Protein AF-A0A085LAZ1-F1 (afdb_monomer)

Nearest PDB structures (foldseek):
  7c6o-assembly1_A  TM=9.691E-01  e=6.614E-04  Mycobacterium tuberculosis

Mean predicted aligned error: 5.07 Å

Sequence (78 aa):
MIAAVKAFKGVLPRSYSGDSSDLERVKMRSTAEEAKHVFRSRILNPKWIESMKRHGYKGAGDLSRMVDISFGWDDLAG

Structure (mmCIF, N/CA/C/O backbone):
data_AF-A0A085LAZ1-F1
#
_entry.id   AF-A0A085LAZ1-F1
#
loop_
_atom_site.group_PDB
_atom_site.id
_atom_site.type_symbol
_atom_site.label_atom_id
_atom_site.label_alt_id
_atom_site.label_comp_id
_atom_site.label_asym_id
_atom_site.label_entity_id
_atom_site.label_seq_id
_atom_site.pdbx_PDB_ins_code
_atom_site.Cartn_x
_atom_site.Cartn_y
_atom_site.Cartn_z
_atom_site.occupancy
_atom_site.B_iso_or_equiv
_atom_site.auth_seq_id
_atom_site.auth_comp_id
_atom_site.auth_asym_id
_atom_site.auth_atom_id
_atom_site.pdbx_PDB_model_num
ATOM 1 N N . MET A 1 1 ? 0.566 -3.026 15.093 1.00 77.00 1 MET A N 1
ATOM 2 C CA . MET A 1 1 ? -0.378 -2.376 16.035 1.00 77.00 1 MET A CA 1
ATOM 3 C C . MET A 1 1 ? -1.841 -2.653 15.683 1.00 77.00 1 MET A C 1
ATOM 5 O O . MET A 1 1 ? -2.559 -3.087 16.570 1.00 77.00 1 MET A O 1
ATOM 9 N N . ILE A 1 2 ? -2.280 -2.481 14.425 1.00 83.62 2 ILE A N 1
ATOM 10 C CA . ILE A 1 2 ? -3.679 -2.732 14.000 1.00 83.62 2 ILE A CA 1
ATOM 11 C C . ILE A 1 2 ? -4.130 -4.174 14.299 1.00 83.62 2 ILE A C 1
ATOM 13 O O . ILE A 1 2 ? -5.095 -4.357 15.037 1.00 83.62 2 ILE A O 1
ATOM 17 N N . ALA A 1 3 ? -3.390 -5.186 13.823 1.00 83.94 3 ALA A N 1
ATOM 18 C CA . ALA A 1 3 ? -3.730 -6.596 14.060 1.00 83.94 3 ALA A CA 1
ATOM 19 C C . ALA A 1 3 ? -3.754 -6.990 15.540 1.00 83.94 3 ALA A C 1
ATOM 21 O O . ALA A 1 3 ? -4.642 -7.722 15.959 1.00 83.94 3 ALA A O 1
ATOM 22 N N . ALA A 1 4 ? -2.839 -6.460 16.356 1.00 84.56 4 ALA A N 1
ATOM 23 C CA . ALA A 1 4 ? -2.856 -6.708 17.797 1.00 84.56 4 ALA A CA 1
ATOM 24 C C . ALA A 1 4 ? -4.151 -6.174 18.433 1.00 84.56 4 ALA A C 1
ATOM 26 O O . ALA A 1 4 ? -4.815 -6.881 19.181 1.00 84.56 4 ALA A O 1
ATOM 27 N N . VAL A 1 5 ? -4.565 -4.951 18.087 1.00 85.31 5 VAL A N 1
ATOM 28 C CA . VAL A 1 5 ? -5.823 -4.386 18.596 1.00 85.31 5 VAL A CA 1
ATOM 29 C C . VAL A 1 5 ? -7.036 -5.170 18.087 1.00 85.31 5 VAL A C 1
ATOM 31 O O . VAL A 1 5 ? -7.940 -5.420 18.880 1.00 85.31 5 VAL A O 1
ATOM 34 N N . LYS A 1 6 ? -7.039 -5.613 16.819 1.00 85.69 6 LYS A N 1
ATOM 35 C CA . LYS A 1 6 ? -8.080 -6.506 16.274 1.00 85.69 6 LYS A CA 1
ATOM 36 C C . LYS A 1 6 ? -8.155 -7.811 17.074 1.00 85.69 6 LYS A C 1
ATOM 38 O O . LYS A 1 6 ? -9.246 -8.206 17.464 1.00 85.69 6 LYS A O 1
ATOM 43 N N . ALA A 1 7 ? -7.013 -8.425 17.385 1.00 87.56 7 ALA A N 1
ATOM 44 C CA . ALA A 1 7 ? -6.946 -9.667 18.153 1.00 87.56 7 ALA A CA 1
ATOM 45 C C . ALA A 1 7 ? -7.492 -9.516 19.585 1.00 87.56 7 ALA A C 1
ATOM 47 O O . ALA A 1 7 ? -8.190 -10.403 20.063 1.00 87.56 7 ALA A O 1
ATOM 48 N N . PHE A 1 8 ? -7.229 -8.389 20.257 1.00 89.88 8 PHE A N 1
ATOM 49 C CA . PHE A 1 8 ? -7.695 -8.167 21.634 1.00 89.88 8 PHE A CA 1
ATOM 50 C C . PHE A 1 8 ? -9.123 -7.615 21.740 1.00 89.88 8 PHE A C 1
ATOM 52 O O . PHE A 1 8 ? -9.830 -7.946 22.687 1.00 89.88 8 PHE A O 1
ATOM 59 N N . LYS A 1 9 ? -9.553 -6.744 20.816 1.00 87.44 9 LYS A N 1
ATOM 60 C CA . LYS A 1 9 ? -10.878 -6.096 20.864 1.00 87.44 9 LYS A CA 1
ATOM 61 C C . LYS A 1 9 ? -11.927 -6.757 19.968 1.00 87.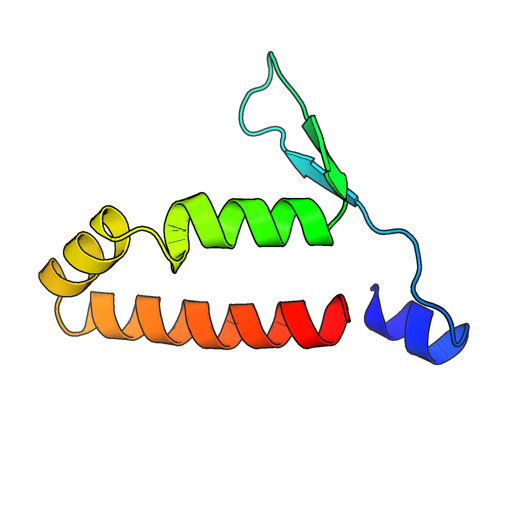44 9 LYS A C 1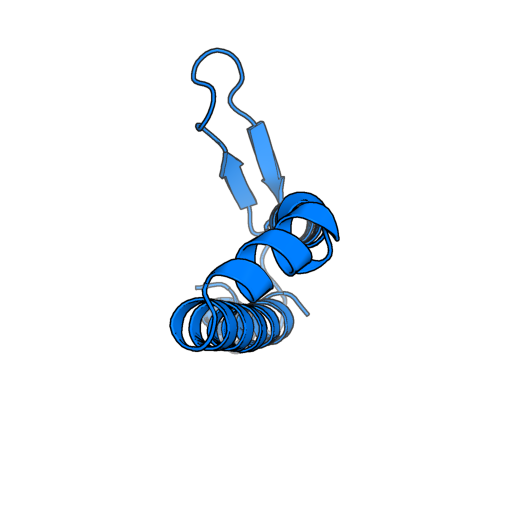
ATOM 63 O O . LYS A 1 9 ? -13.090 -6.374 20.043 1.00 87.44 9 LYS A O 1
ATOM 68 N N . GLY A 1 10 ? -11.533 -7.673 19.082 1.00 87.56 10 GLY A N 1
ATOM 69 C CA . GLY A 1 10 ? -12.412 -8.307 18.091 1.00 87.56 10 GLY A CA 1
ATOM 70 C C . GLY A 1 10 ? -12.871 -7.385 16.954 1.00 87.56 10 GLY A C 1
ATOM 71 O O . GLY A 1 10 ? -13.536 -7.839 16.029 1.00 87.56 10 GLY A O 1
ATOM 72 N N . VAL A 1 11 ? -12.514 -6.097 16.994 1.00 87.19 11 VAL A N 1
ATOM 73 C CA . VAL A 1 11 ? -12.901 -5.086 16.001 1.00 87.19 11 VAL A CA 1
ATOM 74 C C . VAL A 1 11 ? -11.675 -4.355 15.467 1.00 87.19 11 VAL A C 1
ATOM 76 O O . VAL A 1 11 ? -10.725 -4.082 16.206 1.00 87.19 11 VAL A O 1
ATOM 79 N N . LEU A 1 12 ? -11.703 -4.014 14.178 1.00 84.56 12 LEU A N 1
ATOM 80 C CA . LEU A 1 12 ? -10.652 -3.216 13.553 1.00 84.56 12 LEU A CA 1
ATOM 81 C C . LEU A 1 12 ? -10.643 -1.798 14.150 1.00 84.56 12 LEU A C 1
ATOM 83 O O . LEU A 1 12 ? -11.675 -1.119 14.138 1.00 84.56 12 LEU A O 1
ATOM 87 N N . PRO A 1 13 ? -9.501 -1.313 14.672 1.00 87.44 13 PRO A N 1
ATO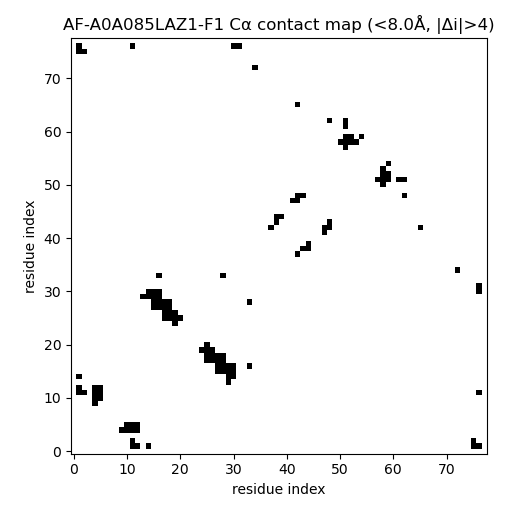M 88 C CA . PRO A 1 13 ? -9.396 0.072 15.100 1.00 87.44 13 PRO A CA 1
ATOM 89 C C . PRO A 1 13 ? -9.383 1.005 13.889 1.00 87.44 13 PRO A C 1
ATOM 91 O O . PRO A 1 13 ? -8.898 0.655 12.812 1.00 87.44 13 PRO A O 1
ATOM 94 N N . ARG A 1 14 ? -9.815 2.253 14.088 1.00 88.12 14 ARG A N 1
ATOM 95 C CA . ARG A 1 14 ? -9.505 3.309 13.118 1.00 88.12 14 ARG A CA 1
ATOM 96 C C . ARG A 1 14 ? -7.993 3.526 13.099 1.00 88.12 14 ARG A C 1
ATOM 98 O O . ARG A 1 14 ? -7.379 3.707 14.149 1.00 88.12 14 ARG A O 1
ATOM 105 N N . SER A 1 15 ? -7.406 3.505 11.909 1.00 88.81 15 SER A N 1
ATOM 106 C CA . SER A 1 15 ? -5.974 3.697 11.701 1.00 88.81 15 SER A CA 1
ATOM 107 C C . SER A 1 15 ? -5.745 4.753 10.631 1.00 88.81 15 SER A C 1
ATOM 109 O O . SER A 1 15 ? -6.445 4.775 9.616 1.00 88.81 15 SER A O 1
ATOM 111 N N . TYR A 1 16 ? -4.773 5.624 10.881 1.00 90.25 16 TYR A N 1
ATOM 112 C CA . TYR A 1 16 ? -4.448 6.760 10.034 1.00 90.25 16 TYR A CA 1
ATOM 113 C C . TYR A 1 16 ? -2.944 6.816 9.777 1.00 90.25 16 TYR A C 1
ATOM 115 O O . TYR A 1 16 ? -2.150 6.432 10.637 1.00 90.25 16 TYR A O 1
ATOM 123 N N . SER A 1 17 ? -2.581 7.337 8.610 1.00 89.06 17 SER A N 1
ATOM 124 C CA . SER A 1 17 ? -1.217 7.642 8.200 1.00 89.06 17 SER A CA 1
ATOM 125 C C . SER A 1 17 ? -1.117 9.131 7.875 1.00 89.06 17 SER A C 1
ATOM 127 O O . SER A 1 17 ? -1.977 9.678 7.174 1.00 89.06 17 SER A O 1
ATOM 129 N N . GLY A 1 18 ? -0.088 9.783 8.414 1.00 90.50 18 GLY A N 1
ATOM 130 C CA . GLY A 1 18 ? 0.241 11.170 8.106 1.00 90.50 18 GLY A CA 1
ATOM 131 C C . GLY A 1 18 ? 1.265 11.242 6.983 1.00 90.50 18 GLY A C 1
ATOM 132 O O . GLY A 1 18 ? 2.376 10.740 7.121 1.00 90.50 18 GLY A O 1
ATOM 133 N N . ASP A 1 19 ? 0.890 11.879 5.882 1.00 90.25 19 ASP A N 1
ATOM 134 C CA . ASP A 1 19 ? 1.762 12.198 4.759 1.00 90.25 19 ASP A CA 1
ATOM 135 C C . ASP A 1 19 ? 2.268 13.635 4.930 1.00 90.25 19 ASP A C 1
ATOM 137 O O . ASP A 1 19 ? 1.545 14.604 4.686 1.00 90.25 19 ASP A O 1
ATOM 141 N N . SER A 1 20 ? 3.511 13.752 5.397 1.00 92.75 20 SER A N 1
ATOM 142 C CA . SER A 1 20 ? 4.249 15.011 5.544 1.00 92.75 20 SER A CA 1
ATOM 143 C C . SER A 1 20 ? 5.359 15.146 4.496 1.00 92.75 20 SER A C 1
ATOM 145 O O . SER A 1 20 ? 6.371 15.796 4.755 1.00 92.75 20 SER A O 1
ATOM 147 N N . SER A 1 21 ? 5.217 14.483 3.340 1.00 89.00 21 SER A N 1
ATOM 148 C CA . SER A 1 21 ? 6.192 14.582 2.241 1.00 89.00 21 SER A CA 1
ATOM 149 C C . SER A 1 21 ? 6.268 15.991 1.642 1.00 89.00 21 SER A C 1
ATOM 151 O O . SER A 1 21 ? 7.314 16.391 1.137 1.00 89.00 21 SER A O 1
ATOM 153 N N . ASP A 1 22 ? 5.175 16.744 1.753 1.00 92.50 22 ASP A N 1
ATOM 154 C CA . ASP A 1 22 ? 5.071 18.170 1.477 1.00 92.50 22 ASP A CA 1
ATOM 155 C C . ASP A 1 22 ? 4.716 18.889 2.789 1.00 92.50 22 ASP A C 1
ATOM 157 O O . ASP A 1 22 ? 3.621 18.710 3.329 1.00 92.50 22 ASP A O 1
ATOM 161 N N . LEU A 1 23 ? 5.659 19.673 3.324 1.00 89.00 23 LEU A N 1
ATOM 162 C CA . LEU A 1 23 ? 5.488 20.384 4.596 1.00 89.00 23 LEU A CA 1
ATOM 163 C C . LEU A 1 23 ? 4.436 21.497 4.508 1.00 89.00 23 LEU A C 1
ATOM 165 O O . LEU A 1 23 ? 3.804 21.807 5.517 1.00 89.00 23 LEU A O 1
ATOM 169 N N . GLU A 1 24 ? 4.212 22.065 3.321 1.00 94.25 24 GLU A N 1
ATOM 170 C CA . GLU A 1 24 ? 3.169 23.073 3.095 1.00 94.25 24 GLU A CA 1
ATOM 171 C C . GLU A 1 24 ? 1.782 22.426 2.971 1.00 94.25 24 GLU A C 1
ATOM 173 O O . GLU A 1 24 ? 0.756 23.089 3.142 1.00 94.25 24 GLU A O 1
ATOM 178 N N . ARG A 1 25 ? 1.731 21.111 2.712 1.00 90.75 25 ARG A N 1
ATOM 179 C CA . ARG A 1 25 ? 0.489 20.365 2.501 1.00 90.75 25 ARG A CA 1
ATOM 180 C C . ARG A 1 25 ? 0.494 18.993 3.170 1.00 90.75 25 ARG A C 1
ATOM 182 O O . ARG A 1 25 ? 0.336 17.960 2.512 1.00 90.75 25 ARG A O 1
ATOM 189 N N . VAL A 1 26 ? 0.558 18.999 4.498 1.00 91.62 26 VAL A N 1
ATOM 190 C CA . VAL A 1 26 ? 0.388 17.786 5.307 1.00 91.62 26 VAL A CA 1
ATOM 191 C C . VAL A 1 26 ? -1.010 17.197 5.096 1.00 91.62 26 VAL A C 1
ATOM 193 O O . VAL A 1 26 ? -2.022 17.898 5.176 1.00 91.62 26 VAL A O 1
ATOM 196 N N . LYS A 1 27 ? -1.082 15.890 4.829 1.00 92.25 27 LYS A N 1
ATOM 197 C CA . LYS A 1 27 ? -2.343 15.160 4.632 1.00 92.25 27 LYS A CA 1
ATOM 198 C C . LYS A 1 27 ? -2.462 14.036 5.645 1.00 92.25 27 LYS A C 1
ATOM 200 O O . LYS A 1 27 ? -1.528 13.274 5.847 1.00 92.25 27 LYS A O 1
ATOM 205 N N . MET A 1 28 ? -3.647 13.883 6.222 1.00 92.50 28 MET A N 1
ATOM 206 C CA . MET A 1 28 ? -4.005 12.703 7.005 1.00 92.50 28 MET A CA 1
ATOM 207 C C . MET A 1 28 ? -4.936 11.835 6.169 1.00 92.50 28 MET A C 1
ATOM 209 O O . MET A 1 28 ? -5.952 12.318 5.669 1.00 92.50 28 MET A O 1
ATOM 213 N N . ARG A 1 29 ? -4.593 10.560 6.012 1.00 90.62 29 ARG A N 1
ATOM 214 C CA . ARG A 1 29 ? -5.427 9.563 5.331 1.00 90.62 29 ARG A CA 1
ATOM 215 C C . ARG A 1 29 ? -5.667 8.396 6.269 1.00 90.62 29 ARG A C 1
ATOM 217 O O . ARG A 1 29 ? -4.847 8.131 7.147 1.00 90.62 29 ARG A O 1
ATOM 224 N N . SER A 1 30 ? -6.767 7.672 6.102 1.00 91.19 30 SER A N 1
ATOM 225 C CA . SER A 1 30 ? -6.845 6.347 6.714 1.00 91.19 30 SER A CA 1
ATOM 226 C C . SER A 1 30 ? -5.750 5.450 6.131 1.00 91.19 30 SER A C 1
ATOM 228 O O . SER A 1 30 ? -5.321 5.621 4.988 1.00 91.19 30 SER A O 1
ATOM 230 N N . THR A 1 31 ? -5.306 4.463 6.898 1.00 88.06 31 THR A N 1
ATOM 231 C CA . THR A 1 31 ? -4.283 3.513 6.440 1.00 88.06 31 THR A CA 1
ATOM 232 C C . THR A 1 31 ? -4.700 2.790 5.154 1.00 88.06 31 THR A C 1
ATOM 234 O O . THR A 1 31 ? -3.880 2.581 4.264 1.00 88.06 31 THR A O 1
ATOM 237 N N . ALA A 1 32 ? -5.994 2.487 5.004 1.00 86.62 32 ALA A N 1
ATOM 238 C CA . ALA A 1 32 ? -6.536 1.876 3.792 1.00 86.62 32 ALA A CA 1
ATOM 239 C C . ALA A 1 32 ? -6.499 2.823 2.577 1.00 86.62 32 ALA A C 1
ATOM 241 O O . ALA A 1 32 ? -6.236 2.391 1.454 1.00 86.62 32 ALA A O 1
ATOM 242 N N . GLU A 1 33 ? -6.766 4.116 2.773 1.00 89.12 33 GLU A N 1
ATOM 243 C CA . GLU A 1 33 ? -6.655 5.117 1.706 1.00 89.12 33 GLU A CA 1
ATOM 244 C C . GLU A 1 33 ? -5.205 5.336 1.283 1.00 89.12 33 GLU A C 1
ATOM 246 O O . GLU A 1 33 ? -4.934 5.430 0.085 1.00 89.12 33 GLU A O 1
ATOM 251 N N . GLU A 1 34 ? -4.279 5.377 2.241 1.00 89.69 34 GLU A N 1
ATOM 252 C CA . GLU A 1 34 ? -2.853 5.509 1.948 1.00 89.69 34 GLU A CA 1
ATOM 253 C C . GLU A 1 34 ? -2.324 4.288 1.194 1.00 89.69 34 GLU A C 1
ATOM 255 O O . GLU A 1 34 ? -1.665 4.442 0.166 1.00 89.69 34 GLU A O 1
ATOM 260 N N . ALA A 1 35 ? -2.707 3.075 1.607 1.00 87.56 35 ALA A N 1
ATOM 261 C CA . ALA A 1 35 ? -2.395 1.865 0.856 1.00 87.56 35 ALA A CA 1
ATOM 262 C C . ALA A 1 35 ? -2.900 1.990 -0.591 1.00 87.56 35 ALA A C 1
ATOM 264 O O . ALA A 1 35 ? -2.108 1.940 -1.533 1.00 87.56 35 ALA A O 1
ATOM 265 N N . LYS A 1 36 ? -4.195 2.273 -0.796 1.00 88.69 36 LYS A N 1
ATOM 266 C CA . LYS A 1 36 ? -4.773 2.471 -2.141 1.00 88.69 36 LYS A CA 1
ATOM 267 C C . LYS A 1 36 ? -4.031 3.534 -2.957 1.00 88.69 36 LYS A C 1
ATOM 269 O O . LYS A 1 36 ? -3.905 3.380 -4.175 1.00 88.69 36 LYS A O 1
ATOM 274 N N . HIS A 1 37 ? -3.564 4.608 -2.321 1.00 90.50 37 HIS A N 1
ATOM 275 C CA . HIS A 1 37 ? -2.772 5.643 -2.977 1.00 90.50 37 HIS A CA 1
ATOM 276 C C . HIS A 1 37 ? -1.429 5.092 -3.475 1.00 90.50 37 HIS A C 1
ATOM 278 O O . HIS A 1 37 ? -1.129 5.240 -4.660 1.00 90.50 37 HIS A O 1
ATOM 284 N N . VAL A 1 38 ? -0.673 4.397 -2.619 1.00 89.06 38 VAL A N 1
ATOM 285 C CA . VAL A 1 38 ? 0.624 3.780 -2.955 1.00 89.06 38 VAL A CA 1
ATOM 286 C C . VAL A 1 38 ? 0.489 2.716 -4.047 1.00 89.06 38 VAL A C 1
ATOM 288 O O . VAL A 1 38 ? 1.289 2.685 -4.988 1.00 89.06 38 VAL A O 1
ATOM 291 N N . PHE A 1 39 ? -0.548 1.875 -3.977 1.00 88.69 39 PHE A N 1
ATOM 292 C CA . PHE A 1 39 ? -0.806 0.865 -5.004 1.00 88.69 39 PHE A CA 1
ATOM 293 C C . PHE A 1 39 ? -0.991 1.500 -6.382 1.00 88.69 39 PHE A C 1
ATOM 295 O O . PHE A 1 39 ? -0.377 1.057 -7.349 1.00 88.69 39 PHE A O 1
ATOM 302 N N . ARG A 1 40 ? -1.794 2.565 -6.480 1.00 89.75 40 ARG A N 1
ATOM 303 C CA . ARG A 1 40 ? -2.048 3.243 -7.760 1.00 89.75 40 ARG A CA 1
ATOM 304 C C . ARG A 1 40 ? -0.864 4.072 -8.241 1.00 89.75 40 ARG A C 1
ATOM 306 O O . ARG A 1 40 ? -0.584 4.089 -9.435 1.00 89.75 40 ARG A O 1
ATOM 313 N N . SER A 1 41 ? -0.187 4.780 -7.340 1.00 90.69 41 SER A N 1
ATOM 314 C CA . SER A 1 41 ? 0.890 5.700 -7.715 1.00 90.69 41 SER A CA 1
ATOM 315 C C . SER A 1 41 ? 2.175 4.971 -8.108 1.00 90.69 41 SER A C 1
ATOM 317 O O . SER A 1 41 ? 2.912 5.460 -8.972 1.00 90.69 41 SER A O 1
ATOM 319 N N . ARG A 1 42 ? 2.427 3.790 -7.525 1.00 89.62 42 ARG A N 1
ATOM 320 C CA . ARG A 1 42 ? 3.668 3.031 -7.715 1.00 89.62 42 ARG A CA 1
ATOM 321 C C . ARG A 1 42 ? 3.437 1.608 -8.218 1.00 89.62 42 ARG A C 1
ATOM 323 O O . ARG A 1 42 ? 3.817 1.323 -9.344 1.00 89.62 42 ARG A O 1
ATOM 330 N N . ILE A 1 43 ? 2.834 0.729 -7.419 1.00 88.00 43 ILE A N 1
ATOM 331 C CA . ILE A 1 43 ? 2.866 -0.730 -7.667 1.00 88.00 43 ILE A CA 1
ATOM 332 C C . ILE A 1 43 ? 2.177 -1.105 -8.986 1.00 88.00 43 ILE A C 1
ATOM 334 O O . ILE A 1 43 ? 2.730 -1.856 -9.783 1.00 88.00 43 ILE A O 1
ATOM 338 N N . LEU A 1 44 ? 0.998 -0.538 -9.240 1.00 89.50 44 LEU A N 1
ATOM 339 C CA . LEU A 1 44 ? 0.207 -0.767 -10.452 1.00 89.50 44 LEU A CA 1
ATOM 340 C C . LEU A 1 44 ? 0.524 0.236 -11.568 1.00 89.50 44 LEU A C 1
ATOM 342 O O . LEU A 1 44 ? -0.132 0.228 -12.606 1.00 89.50 44 LEU A O 1
ATOM 346 N N . ASN A 1 45 ? 1.497 1.127 -11.367 1.00 94.12 45 ASN A N 1
ATOM 347 C CA . ASN A 1 45 ? 1.840 2.147 -12.346 1.00 94.12 45 ASN A CA 1
ATOM 348 C C . ASN A 1 45 ? 2.705 1.533 -13.462 1.00 94.12 45 ASN A C 1
ATOM 350 O O . ASN A 1 45 ? 3.854 1.161 -13.193 1.00 94.12 45 ASN A O 1
ATOM 354 N N . PRO A 1 46 ? 2.236 1.497 -14.727 1.00 93.94 46 PRO A N 1
ATOM 355 C CA . PRO A 1 46 ? 2.997 0.901 -15.823 1.00 93.94 46 PRO A CA 1
ATOM 356 C C . PRO A 1 46 ? 4.378 1.537 -15.998 1.00 93.94 46 PRO A C 1
ATOM 358 O O . PRO A 1 46 ? 5.352 0.840 -16.258 1.00 93.94 46 PRO A O 1
ATOM 361 N N . LYS A 1 47 ? 4.509 2.852 -15.770 1.00 95.12 47 LYS A N 1
ATOM 362 C CA . LYS A 1 47 ? 5.803 3.544 -15.875 1.00 95.12 47 LYS A CA 1
ATOM 363 C C . LYS A 1 47 ? 6.805 3.050 -14.833 1.00 95.12 47 LYS A C 1
ATOM 365 O O . LYS A 1 47 ? 8.000 2.974 -15.118 1.00 95.12 47 LYS A O 1
ATOM 370 N N . TRP A 1 48 ? 6.330 2.730 -13.631 1.00 93.31 48 TRP A N 1
ATOM 371 C CA . TRP A 1 48 ? 7.176 2.192 -12.571 1.00 93.31 48 TRP A CA 1
ATOM 372 C C . TRP A 1 48 ? 7.580 0.748 -12.879 1.00 93.31 48 TRP A C 1
ATOM 374 O O . TRP A 1 48 ? 8.767 0.438 -12.813 1.00 93.31 48 TRP A O 1
ATOM 384 N N . ILE A 1 49 ? 6.635 -0.088 -13.320 1.00 92.94 49 ILE A N 1
ATOM 385 C CA . ILE A 1 49 ? 6.894 -1.478 -13.729 1.00 92.94 49 ILE A CA 1
ATOM 386 C C . ILE A 1 49 ? 7.938 -1.531 -14.853 1.00 92.94 49 ILE A C 1
ATOM 388 O O . ILE A 1 49 ? 8.933 -2.248 -14.743 1.00 92.94 49 ILE A O 1
ATOM 392 N N . GLU A 1 50 ? 7.771 -0.722 -15.902 1.00 95.38 50 GLU A N 1
ATOM 393 C CA . GLU A 1 50 ? 8.744 -0.640 -16.997 1.00 95.38 50 GLU A CA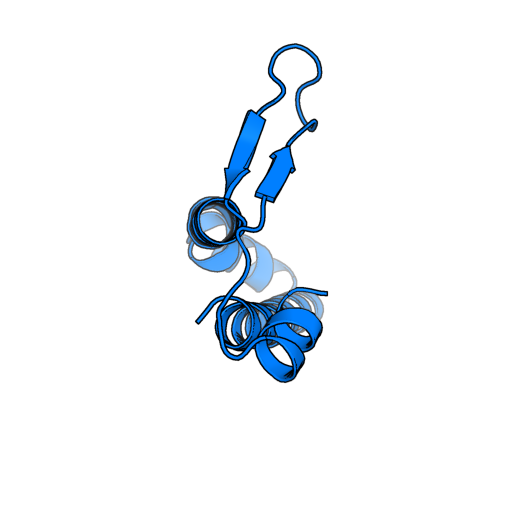 1
ATOM 394 C C . GLU A 1 50 ? 10.109 -0.118 -16.526 1.00 95.38 50 GLU A C 1
ATOM 396 O O . GLU A 1 50 ? 11.147 -0.532 -17.038 1.00 95.38 50 GLU A O 1
ATOM 401 N N . SER A 1 51 ? 10.145 0.752 -15.510 1.00 93.50 51 SER A N 1
ATOM 402 C CA . SER A 1 51 ? 11.404 1.164 -14.881 1.00 93.50 51 SER A CA 1
ATOM 403 C C . SER A 1 51 ? 12.096 0.020 -14.151 1.00 93.50 51 SER A C 1
ATOM 405 O O . SER A 1 51 ? 13.305 -0.151 -14.302 1.00 93.50 51 SER A O 1
ATOM 407 N N . MET A 1 52 ? 11.351 -0.795 -13.405 1.00 94.88 52 MET A N 1
ATOM 408 C CA . MET A 1 52 ? 11.909 -1.956 -12.709 1.00 94.88 52 MET A CA 1
ATOM 409 C C . MET A 1 52 ? 12.477 -2.973 -13.701 1.00 94.88 52 MET A C 1
ATOM 411 O O . MET A 1 52 ? 13.605 -3.423 -13.522 1.00 94.88 52 MET A O 1
ATOM 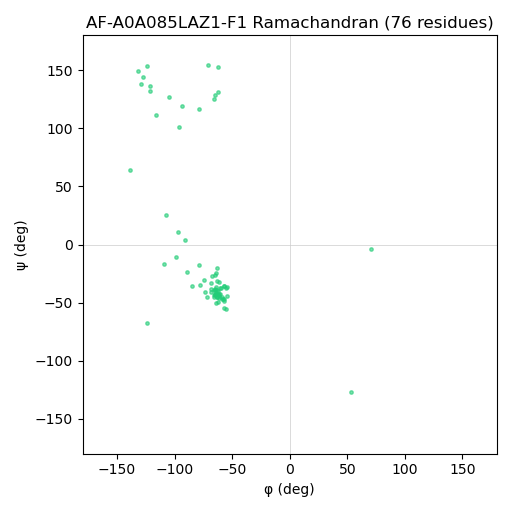415 N N . LYS A 1 53 ? 11.778 -3.252 -14.809 1.00 93.69 53 LYS A N 1
ATOM 416 C CA . LYS A 1 53 ? 12.270 -4.165 -15.859 1.00 93.69 53 LYS A CA 1
ATOM 417 C C . LYS A 1 53 ? 13.646 -3.767 -16.409 1.00 93.69 53 LYS A C 1
ATOM 419 O O . LYS A 1 53 ? 14.482 -4.640 -16.627 1.00 93.69 53 LYS A O 1
ATOM 424 N N . ARG A 1 54 ? 13.930 -2.464 -16.557 1.00 96.19 54 ARG A N 1
ATOM 425 C CA . ARG A 1 54 ? 15.250 -1.969 -17.008 1.00 96.19 54 ARG A CA 1
ATOM 426 C C . ARG A 1 54 ? 16.403 -2.305 -16.055 1.00 96.19 54 ARG A C 1
ATOM 428 O O . ARG A 1 54 ? 17.549 -2.297 -16.484 1.00 96.19 54 ARG A O 1
ATOM 435 N N . HIS A 1 55 ? 16.113 -2.608 -14.791 1.00 95.19 55 HIS A N 1
ATOM 436 C CA . HIS A 1 55 ? 17.114 -2.936 -13.770 1.00 95.19 55 HIS A CA 1
ATOM 437 C C . HIS A 1 55 ? 17.313 -4.454 -13.584 1.00 95.19 55 HIS A C 1
ATOM 439 O O . HIS A 1 55 ? 17.963 -4.874 -12.623 1.00 95.19 55 HIS A O 1
ATOM 445 N N . GLY A 1 56 ? 16.758 -5.286 -14.478 1.00 93.38 56 GLY A N 1
ATOM 446 C CA . GLY A 1 56 ? 16.990 -6.733 -14.513 1.00 93.38 56 GLY A CA 1
ATOM 447 C C . GLY A 1 56 ? 16.721 -7.418 -13.170 1.00 93.38 56 GLY A C 1
ATOM 448 O O . GLY A 1 56 ? 15.663 -7.229 -12.570 1.00 93.38 56 GLY A O 1
ATOM 449 N N . TYR A 1 57 ? 17.696 -8.187 -12.674 1.00 93.94 57 TYR A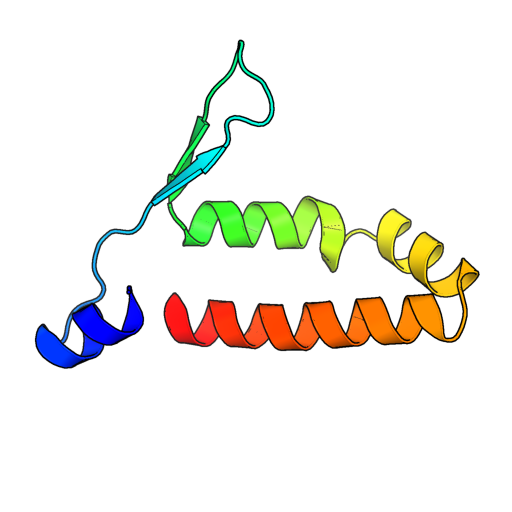 N 1
ATOM 450 C CA . TYR A 1 57 ? 17.587 -8.950 -11.424 1.00 93.94 57 TYR A CA 1
ATOM 451 C C . TYR A 1 57 ? 17.198 -8.087 -10.215 1.00 93.94 57 TYR A C 1
ATOM 453 O O . TYR A 1 57 ? 16.307 -8.453 -9.449 1.00 93.94 57 TYR A O 1
ATOM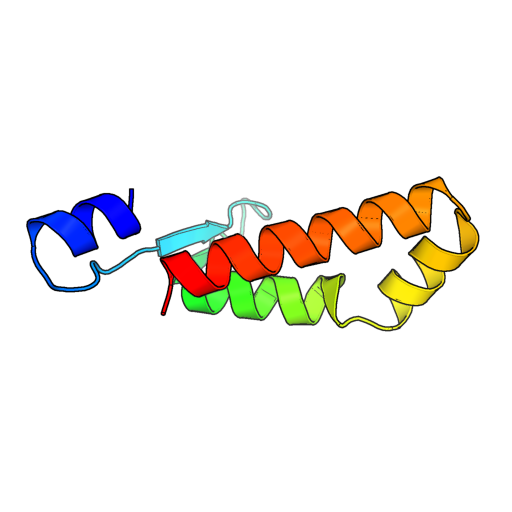 461 N N . LYS A 1 58 ? 17.814 -6.906 -10.061 1.00 94.81 58 LYS A N 1
ATOM 462 C CA . LYS A 1 58 ? 17.505 -6.003 -8.943 1.00 94.81 58 LYS A CA 1
ATOM 463 C C . LYS A 1 58 ? 16.068 -5.494 -9.022 1.00 94.81 58 LYS A C 1
ATOM 465 O O . LYS A 1 58 ? 15.374 -5.472 -8.010 1.00 94.81 58 LYS A O 1
ATOM 470 N N . GLY A 1 59 ? 15.622 -5.126 -10.222 1.00 93.06 59 GLY A N 1
ATOM 471 C CA . GLY A 1 59 ? 14.257 -4.659 -10.446 1.00 93.06 59 GLY A CA 1
ATOM 472 C C . GLY A 1 59 ? 13.207 -5.745 -10.215 1.00 93.06 59 GLY A C 1
ATOM 473 O O . GLY A 1 59 ? 12.173 -5.472 -9.612 1.00 93.06 59 GLY A O 1
ATOM 474 N N . ALA A 1 60 ? 13.487 -6.986 -10.624 1.00 91.56 60 ALA A N 1
ATOM 475 C CA . ALA A 1 60 ? 12.627 -8.131 -10.330 1.00 91.56 60 ALA A CA 1
ATOM 476 C C . ALA A 1 60 ? 12.543 -8.412 -8.818 1.00 91.56 60 ALA A C 1
ATOM 478 O O . ALA A 1 60 ? 11.452 -8.637 -8.294 1.00 91.56 60 ALA A O 1
ATOM 479 N N . GLY A 1 61 ? 13.672 -8.331 -8.104 1.00 91.94 61 GLY A N 1
ATOM 480 C CA . GLY A 1 61 ? 13.711 -8.484 -6.647 1.00 91.94 61 GLY A CA 1
ATOM 481 C C . GLY A 1 61 ? 12.910 -7.407 -5.909 1.00 91.94 61 GLY A C 1
ATOM 482 O O . GLY A 1 61 ? 12.136 -7.722 -5.006 1.00 91.94 61 GLY A O 1
ATOM 483 N N . ASP A 1 62 ? 13.032 -6.145 -6.327 1.00 91.94 62 ASP A N 1
ATOM 484 C CA . ASP A 1 62 ? 12.257 -5.042 -5.746 1.00 91.94 62 ASP A CA 1
ATOM 485 C C . ASP A 1 62 ? 10.756 -5.192 -6.016 1.00 91.94 62 ASP A C 1
ATOM 487 O O . ASP A 1 62 ? 9.940 -4.925 -5.132 1.00 91.94 62 ASP A O 1
ATOM 491 N N . LEU A 1 63 ? 10.386 -5.657 -7.214 1.00 90.00 63 LEU A N 1
ATOM 492 C CA . LEU A 1 63 ? 8.997 -5.941 -7.563 1.00 90.00 63 LEU A CA 1
ATOM 493 C C . LEU A 1 63 ? 8.416 -7.043 -6.665 1.00 90.00 63 LEU A C 1
ATOM 495 O O . LEU A 1 63 ? 7.352 -6.843 -6.083 1.00 90.00 63 LEU A O 1
ATOM 499 N N . SER A 1 64 ? 9.128 -8.165 -6.508 1.00 90.25 64 SER A N 1
ATOM 500 C CA . SER A 1 64 ? 8.706 -9.275 -5.641 1.00 90.25 64 SER A CA 1
ATOM 501 C C . SER A 1 64 ? 8.508 -8.807 -4.202 1.00 90.25 64 SER A C 1
ATOM 503 O O . SER A 1 64 ? 7.462 -9.046 -3.607 1.00 90.25 64 SER A O 1
ATOM 505 N N . ARG A 1 65 ? 9.466 -8.040 -3.667 1.00 90.56 65 ARG A N 1
ATOM 506 C CA . ARG A 1 65 ? 9.377 -7.504 -2.305 1.00 90.56 65 ARG A CA 1
ATOM 507 C C . ARG A 1 65 ? 8.148 -6.615 -2.109 1.00 90.56 65 ARG A C 1
ATOM 509 O O . ARG A 1 65 ? 7.543 -6.629 -1.041 1.00 90.56 65 ARG A O 1
ATOM 516 N N . MET A 1 66 ? 7.778 -5.826 -3.117 1.00 89.19 66 MET A N 1
ATOM 517 C CA . MET A 1 66 ? 6.582 -4.986 -3.040 1.00 89.19 66 MET A CA 1
ATOM 518 C C . MET A 1 66 ? 5.292 -5.806 -3.033 1.00 89.19 66 MET A C 1
ATOM 520 O O . MET A 1 66 ? 4.340 -5.404 -2.363 1.00 89.19 66 MET A O 1
ATOM 524 N N . VAL A 1 67 ? 5.254 -6.950 -3.720 1.00 86.00 67 VAL A N 1
ATOM 525 C CA . VAL A 1 67 ? 4.124 -7.891 -3.657 1.00 86.00 67 VAL A CA 1
ATOM 526 C C . VAL A 1 67 ? 4.007 -8.501 -2.258 1.00 86.00 67 VAL A C 1
ATOM 528 O O . VAL A 1 67 ? 2.921 -8.488 -1.686 1.00 86.00 67 VAL A O 1
ATOM 531 N N . ASP A 1 68 ? 5.114 -8.930 -1.654 1.00 87.00 68 ASP A N 1
ATOM 532 C CA . ASP A 1 68 ? 5.096 -9.494 -0.296 1.00 87.00 68 ASP A CA 1
ATOM 533 C C . ASP A 1 68 ? 4.603 -8.471 0.737 1.00 87.00 68 ASP A C 1
ATOM 535 O O . ASP A 1 68 ? 3.746 -8.761 1.573 1.00 87.00 68 ASP A O 1
ATOM 539 N N . ILE A 1 69 ? 5.102 -7.232 0.644 1.00 85.69 69 ILE A N 1
ATOM 540 C CA . ILE A 1 69 ? 4.656 -6.127 1.501 1.00 85.69 69 ILE A CA 1
ATOM 541 C C . ILE A 1 69 ? 3.158 -5.875 1.299 1.00 85.69 69 ILE A C 1
ATOM 543 O O . ILE A 1 69 ? 2.437 -5.689 2.274 1.00 85.69 69 ILE A O 1
ATOM 547 N N . SER A 1 70 ? 2.687 -5.896 0.052 1.00 83.19 70 SER A N 1
ATOM 548 C CA . SER A 1 70 ? 1.281 -5.675 -0.303 1.00 83.19 70 SER A CA 1
ATOM 549 C C . SER A 1 70 ? 0.342 -6.662 0.386 1.00 83.19 70 SER A C 1
ATOM 551 O O . SER A 1 70 ? -0.642 -6.233 0.986 1.00 83.19 70 SER A O 1
ATOM 553 N N . PHE A 1 71 ? 0.677 -7.955 0.365 1.00 80.06 71 PHE A N 1
ATOM 554 C CA . PHE A 1 71 ? -0.088 -8.978 1.083 1.00 80.06 71 PHE A CA 1
ATOM 555 C C . PHE A 1 71 ? -0.073 -8.754 2.596 1.00 80.06 71 PHE A C 1
ATOM 557 O O . PHE A 1 71 ? -1.111 -8.870 3.244 1.00 80.06 71 PHE A O 1
ATOM 564 N N . GLY A 1 72 ? 1.072 -8.354 3.156 1.00 76.69 72 GLY A N 1
ATOM 565 C CA . GLY A 1 72 ? 1.168 -8.018 4.576 1.00 76.69 72 GLY A CA 1
ATOM 566 C C . GLY A 1 72 ? 0.274 -6.844 4.993 1.00 76.69 72 GLY A C 1
ATOM 567 O O . GLY A 1 72 ? -0.220 -6.830 6.113 1.00 76.69 72 GLY A O 1
ATOM 568 N N . TRP A 1 73 ? 0.034 -5.861 4.121 1.00 76.19 73 TRP A N 1
ATOM 569 C CA . TRP A 1 73 ? -0.884 -4.753 4.420 1.00 76.19 73 TRP A CA 1
ATOM 570 C C . TRP A 1 73 ? -2.359 -5.134 4.279 1.00 76.19 73 TRP A C 1
ATOM 572 O O . TRP A 1 73 ? -3.169 -4.627 5.054 1.00 76.19 73 TRP A O 1
ATOM 582 N N . ASP A 1 74 ? -2.707 -6.002 3.326 1.00 69.62 74 ASP A N 1
ATOM 583 C CA . ASP A 1 74 ? -4.084 -6.478 3.133 1.00 69.62 74 ASP A CA 1
ATOM 584 C C . ASP A 1 74 ? -4.570 -7.266 4.360 1.00 69.62 74 ASP A C 1
ATOM 586 O O . ASP A 1 74 ? -5.614 -6.949 4.925 1.00 69.62 74 ASP A O 1
ATOM 590 N N . ASP A 1 75 ? -3.734 -8.170 4.880 1.00 60.94 75 ASP A N 1
ATOM 591 C CA . ASP A 1 75 ? -4.022 -8.963 6.088 1.00 60.94 75 ASP A CA 1
ATOM 592 C C . ASP A 1 75 ? -4.162 -8.099 7.364 1.00 60.94 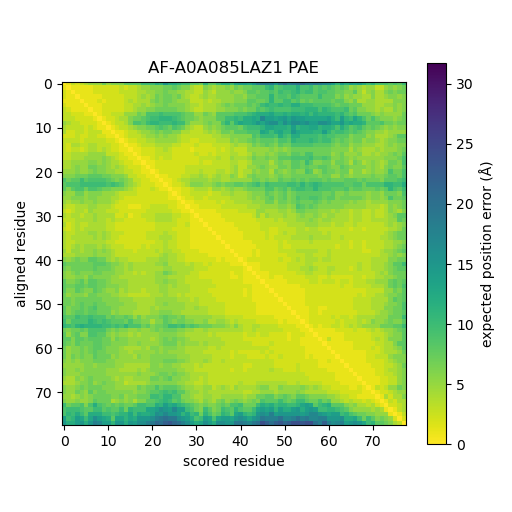75 ASP A C 1
ATOM 594 O O . ASP A 1 75 ? -4.834 -8.457 8.332 1.00 60.94 75 ASP A O 1
ATOM 598 N N . LEU A 1 76 ? -3.551 -6.907 7.370 1.00 55.25 76 LEU A N 1
ATOM 599 C CA . LEU A 1 76 ? -3.626 -5.956 8.483 1.00 55.25 76 LEU A CA 1
ATOM 600 C C . LEU A 1 76 ? -4.807 -4.981 8.385 1.00 55.25 76 LEU A C 1
ATOM 602 O O . LEU A 1 76 ? -5.192 -4.411 9.411 1.00 55.25 76 LEU A O 1
ATOM 606 N N . ALA A 1 77 ? -5.326 -4.731 7.182 1.00 55.97 77 ALA A N 1
ATOM 607 C CA . ALA A 1 77 ? -6.347 -3.717 6.915 1.00 55.97 77 ALA A CA 1
ATOM 608 C C . ALA A 1 77 ? -7.735 -4.298 6.581 1.00 55.97 77 ALA A C 1
ATOM 610 O O . ALA A 1 77 ? -8.711 -3.545 6.655 1.00 55.97 77 ALA A O 1
ATOM 611 N N . GLY A 1 78 ? -7.814 -5.589 6.232 1.00 47.25 78 GLY A N 1
ATOM 612 C CA . GLY A 1 78 ? -9.039 -6.368 6.002 1.00 47.25 78 GLY A CA 1
ATOM 613 C C . GLY A 1 78 ? -9.585 -7.055 7.248 1.00 47.25 78 GLY A C 1
ATOM 614 O O . GLY A 1 78 ? -8.803 -7.429 8.152 1.00 47.25 78 GLY A O 1
#

Radius of gyration: 15.33 Å; Cα contacts (8 Å, |Δi|>4): 63; chains: 1; bounding box: 30×33×39 Å

Foldseek 3Di:
DQVVCCVVVVDGDFAWDWDCVDVVDIDIDTLVVVLVVCCDVALVDVVNLVVLVVVPPRSVVVNVVVVVVNVVSVVRPD

Secondary structure (DSSP, 8-state):
-HHHHHHHHSSPPP-EEEE-SSTTS-EEEEHHHHHHHHIIIIIT-HHHHHHHHTTHHHHHHHHHHHHHHHHHHHHHH-

pLDDT: mean 87.35, std 8.93, range [47.25, 96.19]

Solvent-accessible surface area (backbone atoms only — not comparable to full-atom values): 4539 Å² total; per-residue (Å²): 111,55,54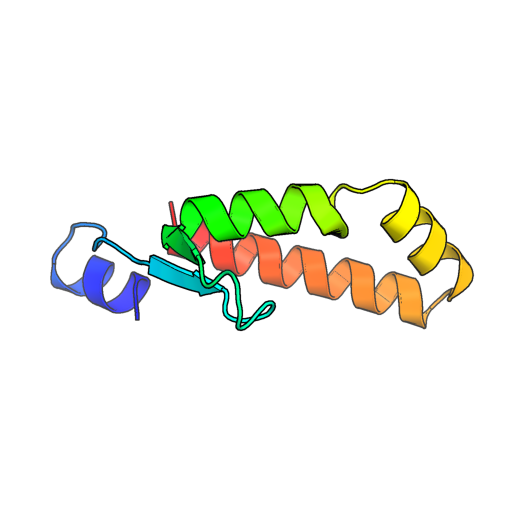,59,45,23,71,75,68,77,44,81,66,94,54,69,42,76,46,63,91,41,81,95,59,64,42,80,35,43,46,67,56,48,49,54,46,48,41,57,73,42,75,71,22,65,72,49,50,58,53,29,60,77,48,48,73,64,22,52,51,53,51,52,53,51,52,56,52,48,52,58,48,48,72,50,74,103